Protein AF-0000000084528035 (afdb_homodimer)

Solvent-accessible surface area (backbone atoms only — not comparable to full-atom values): 9088 Å² total; per-residue (Å²): 105,32,54,31,38,33,39,30,43,95,76,20,50,36,26,51,50,44,52,47,54,38,48,74,70,70,48,72,65,49,74,42,47,36,78,84,37,56,82,50,42,62,57,47,20,61,68,49,75,66,46,81,68,68,22,38,34,28,50,65,85,39,70,64,37,38,40,69,44,51,50,49,30,50,74,70,62,49,39,65,63,58,44,61,70,106,32,54,31,38,33,38,30,44,97,76,20,52,36,27,51,51,43,52,47,52,39,48,75,71,70,47,72,65,49,74,43,47,36,78,84,38,54,82,49,42,64,55,47,22,60,67,50,76,66,45,82,67,68,22,38,33,27,50,64,86,38,71,64,37,37,42,70,43,52,50,48,30,50,74,70,63,47,38,64,64,58,45,60,72

Sequence (170 aa):
MAQVEIYSSPFCGFCHAAKRLLTQKGVDFAEVNVIEEPERRSEMVQRANGRTTVPQIFIAGEHVGGCDDLYALERDGRLDPLLAAMAQVEIYSSPFCGFCHAAKRLLTQKGVDFAEVNVIEEPERRSEMVQRANGRTTVPQIFIAGEHVGGCDDLYALERDGRLDPLLAA

Organism: NCBI:txid1123501

InterPro domains:
  IPR002109 Glutaredoxin [PF00462] (4-64)
  IPR011900 Glutaredoxin, GrxC [TIGR02181] (4-83)
  IPR011900 Glutaredoxin, GrxC [cd03418] (4-77)
  IPR014025 Glutaredoxin subgroup [PR00160] (4-22)
  IPR014025 Glutaredoxin subgroup [PR00160] (47-60)
  IPR014025 Glutaredoxin subgroup [PR00160] (61-74)
  IPR036249 Thioredoxin-like superfamily [SSF52833] (1-84)

pLDDT: mean 96.57, std 2.95, range [83.31, 98.81]

Nearest PDB structures (foldseek):
  3qmx-assembly1_A  TM=9.578E-01  e=1.919E-11  Synechocystis sp. PCC 6803
  4mjc-assembly1_A  TM=9.578E-01  e=2.361E-11  Synechocystis sp. PCC 6803 substr. Kazusa
  4mjb-assembly1_A  TM=9.589E-01  e=3.113E-11  Synechocystis sp. PCC 6803 substr. Kazusa
  4mje-assembly1_A  TM=9.574E-01  e=3.574E-11  Synechocystis sp. PCC 6803 substr. Kazusa
  4mja-assembly1_A  TM=9.572E-01  e=1.750E-10  Synechocystis sp. PCC 6803 substr. Kazusa

Structure (mmCIF, N/CA/C/O backbone):
data_AF-0000000084528035-model_v1
#
loop_
_entity.id
_entity.type
_entity.pdbx_description
1 polymer Glutaredoxin
#
loop_
_atom_site.group_PDB
_atom_site.id
_atom_site.type_symbol
_atom_site.label_atom_id
_atom_site.label_alt_id
_atom_site.label_comp_id
_atom_site.label_asym_id
_atom_site.label_entity_id
_atom_site.label_seq_id
_atom_site.pdbx_PDB_ins_code
_atom_site.Cartn_x
_atom_site.Cartn_y
_atom_site.Cartn_z
_atom_site.occupancy
_atom_site.B_iso_or_equiv
_atom_site.auth_seq_id
_atom_site.auth_comp_id
_atom_site.auth_asym_id
_atom_site.auth_atom_id
_atom_site.pdbx_PDB_model_num
ATOM 1 N N . MET A 1 1 ? -3.402 -27.078 -6.629 1 84.88 1 MET A N 1
ATOM 2 C CA . MET A 1 1 ? -3.4 -25.656 -6.312 1 84.88 1 MET A CA 1
ATOM 3 C C . MET A 1 1 ? -2.504 -24.891 -7.277 1 84.88 1 MET A C 1
ATOM 5 O O . MET A 1 1 ? -1.425 -25.359 -7.641 1 84.88 1 MET A O 1
ATOM 9 N N . ALA A 1 2 ? -3 -23.812 -7.715 1 93.31 2 ALA A N 1
ATOM 10 C CA . ALA A 1 2 ? -2.285 -23.031 -8.719 1 93.31 2 ALA A CA 1
ATOM 11 C C . ALA A 1 2 ? -1.02 -22.406 -8.133 1 93.31 2 ALA A C 1
ATOM 13 O O . ALA A 1 2 ? -0.995 -22.016 -6.965 1 93.31 2 ALA A O 1
ATOM 14 N N . GLN A 1 3 ? 0.001 -22.375 -8.906 1 97.12 3 GLN A N 1
ATOM 15 C CA . GLN A 1 3 ? 1.222 -21.688 -8.484 1 97.12 3 GLN A CA 1
ATOM 16 C C . GLN A 1 3 ? 1.021 -20.172 -8.438 1 97.12 3 GLN A C 1
ATOM 18 O O . GLN A 1 3 ? 0.45 -19.594 -9.352 1 97.12 3 GLN A O 1
ATOM 23 N N . VAL A 1 4 ? 1.446 -19.656 -7.406 1 98.56 4 VAL A N 1
ATOM 24 C CA . VAL A 1 4 ? 1.357 -18.203 -7.258 1 98.56 4 VAL A CA 1
ATOM 25 C C . VAL A 1 4 ? 2.76 -17.609 -7.176 1 98.56 4 VAL A C 1
ATOM 27 O O . VAL A 1 4 ? 3.631 -18.141 -6.484 1 98.56 4 VAL A O 1
ATOM 30 N N . GLU A 1 5 ? 3.025 -16.5 -7.895 1 98.75 5 GLU A N 1
ATOM 31 C CA . GLU A 1 5 ? 4.262 -15.734 -7.863 1 98.75 5 GLU A CA 1
ATOM 32 C C . GLU A 1 5 ? 3.984 -14.25 -7.621 1 98.75 5 GLU A C 1
ATOM 34 O O . GLU A 1 5 ? 3.027 -13.703 -8.164 1 98.75 5 GLU A O 1
ATOM 39 N N . ILE A 1 6 ? 4.816 -13.703 -6.855 1 98.75 6 ILE A N 1
ATOM 40 C CA . ILE A 1 6 ? 4.668 -12.281 -6.574 1 98.75 6 ILE A CA 1
ATOM 41 C C . ILE A 1 6 ? 6.016 -11.586 -6.715 1 98.75 6 ILE A C 1
ATOM 43 O O . ILE A 1 6 ? 7.016 -12.023 -6.145 1 98.75 6 ILE A O 1
ATOM 47 N N . TYR A 1 7 ? 6.09 -10.547 -7.57 1 98.62 7 TYR A N 1
ATOM 48 C CA . TYR A 1 7 ? 7.168 -9.57 -7.508 1 98.62 7 TYR A CA 1
ATOM 49 C C . TYR A 1 7 ? 6.863 -8.484 -6.48 1 98.62 7 TYR A C 1
ATOM 51 O O . TYR A 1 7 ? 5.785 -7.887 -6.504 1 98.62 7 TYR A O 1
ATOM 59 N N . SER A 1 8 ? 7.816 -8.297 -5.586 1 97.69 8 SER A N 1
ATOM 60 C CA . SER A 1 8 ? 7.52 -7.414 -4.465 1 97.69 8 SER A CA 1
ATOM 61 C C . SER A 1 8 ? 8.742 -6.594 -4.066 1 97.69 8 SER A C 1
ATOM 63 O O . SER A 1 8 ? 9.797 -6.707 -4.684 1 97.69 8 SER A O 1
ATOM 65 N N . SER A 1 9 ? 8.508 -5.688 -3.104 1 94.12 9 SER A N 1
ATOM 66 C CA . SER A 1 9 ? 9.539 -4.941 -2.391 1 94.12 9 SER A CA 1
ATOM 67 C C . SER A 1 9 ? 9.227 -4.848 -0.901 1 94.12 9 SER A C 1
ATOM 69 O O . SER A 1 9 ? 8.062 -4.773 -0.51 1 94.12 9 SER A O 1
ATOM 71 N N . PRO A 1 10 ? 10.32 -4.844 -0.096 1 89.69 10 PRO A N 1
ATOM 72 C CA . PRO A 1 10 ? 10.078 -4.844 1.35 1 89.69 10 PRO A CA 1
ATOM 73 C C . PRO A 1 10 ? 9.523 -3.512 1.852 1 89.69 10 PRO A C 1
ATOM 75 O O . PRO A 1 10 ? 9.031 -3.432 2.98 1 89.69 10 PRO A O 1
ATOM 78 N N . PHE A 1 11 ? 9.57 -2.463 1.1 1 83.31 11 PHE A N 1
ATOM 79 C CA . PHE A 1 11 ? 9.156 -1.146 1.564 1 83.31 11 PHE A CA 1
ATOM 80 C C . PHE A 1 11 ? 7.812 -0.755 0.952 1 83.31 11 PHE A C 1
ATOM 82 O O . PHE A 1 11 ? 7.465 0.427 0.909 1 83.31 11 PHE A O 1
ATOM 89 N N . CYS A 1 12 ? 7.172 -1.722 0.561 1 93.31 12 CYS A N 1
ATOM 90 C CA . CYS A 1 12 ? 5.93 -1.46 -0.154 1 93.31 12 CYS A CA 1
ATOM 91 C C . CYS A 1 12 ? 4.73 -2.008 0.615 1 93.31 12 CYS A C 1
ATOM 93 O O . CYS A 1 12 ? 4.582 -3.223 0.755 1 93.31 12 CYS A O 1
ATOM 95 N N . GLY A 1 13 ? 3.814 -1.165 1.091 1 94.5 13 GLY A N 1
ATOM 96 C CA . GLY A 1 13 ? 2.646 -1.555 1.866 1 94.5 13 GLY A CA 1
ATOM 97 C C . GLY A 1 13 ? 1.67 -2.412 1.084 1 94.5 13 GLY A C 1
ATOM 98 O O . GLY A 1 13 ? 1.062 -3.332 1.636 1 94.5 13 GLY A O 1
ATOM 99 N N . PHE A 1 14 ? 1.556 -2.1 -0.21 1 96.81 14 PHE A N 1
ATOM 100 C CA . PHE A 1 14 ? 0.666 -2.898 -1.045 1 96.81 14 PHE A CA 1
ATOM 101 C C . PHE A 1 14 ? 1.204 -4.312 -1.212 1 96.81 14 PHE A C 1
ATOM 103 O O . PHE A 1 14 ? 0.432 -5.273 -1.293 1 96.81 14 PHE A O 1
ATOM 110 N N . CYS A 1 15 ? 2.502 -4.457 -1.369 1 97.81 15 CYS A N 1
ATOM 111 C CA . CYS A 1 15 ? 3.121 -5.777 -1.384 1 97.81 15 CYS A CA 1
ATOM 112 C C . CYS A 1 15 ? 2.768 -6.559 -0.124 1 97.81 15 CYS A C 1
ATOM 114 O O . CYS A 1 15 ? 2.389 -7.73 -0.201 1 97.81 15 CYS A O 1
ATOM 116 N N . HIS A 1 16 ? 2.865 -5.926 1.025 1 96 16 HIS A N 1
ATOM 117 C CA . HIS A 1 16 ? 2.521 -6.582 2.281 1 96 16 HIS A CA 1
ATOM 118 C C . HIS A 1 16 ? 1.055 -6.996 2.305 1 96 16 HIS A C 1
ATOM 120 O O . HIS A 1 16 ? 0.725 -8.102 2.738 1 96 16 HIS A O 1
ATOM 126 N N . ALA A 1 17 ? 0.262 -6.102 1.864 1 96.56 17 ALA A N 1
ATOM 127 C CA . ALA A 1 17 ? -1.167 -6.406 1.851 1 96.56 17 ALA A CA 1
ATOM 128 C C . ALA A 1 17 ? -1.465 -7.605 0.959 1 96.56 17 ALA A C 1
ATOM 130 O O . ALA A 1 17 ? -2.227 -8.5 1.344 1 96.56 17 ALA A O 1
ATOM 131 N N . ALA A 1 18 ? -0.933 -7.625 -0.218 1 98.19 18 ALA A N 1
ATOM 132 C CA . ALA A 1 18 ? -1.135 -8.742 -1.136 1 98.19 18 ALA A CA 1
ATOM 133 C C . ALA A 1 18 ? -0.667 -10.055 -0.513 1 98.19 18 ALA A C 1
ATOM 135 O O . ALA A 1 18 ? -1.395 -11.055 -0.529 1 98.19 18 ALA A O 1
ATOM 136 N N . LYS A 1 19 ? 0.534 -10.023 0.026 1 98.25 19 LYS A N 1
ATOM 137 C CA . LYS A 1 19 ? 1.077 -11.227 0.651 1 98.25 19 LYS A CA 1
ATOM 138 C C . LYS A 1 19 ? 0.218 -11.672 1.834 1 98.25 19 LYS A C 1
ATOM 140 O O . LYS A 1 19 ? -0.008 -12.867 2.033 1 98.25 19 LYS A O 1
ATOM 145 N N . ARG A 1 20 ? -0.231 -10.766 2.588 1 97.81 20 ARG A N 1
ATOM 146 C CA . ARG A 1 20 ? -1.079 -11.078 3.734 1 97.81 20 ARG A CA 1
ATOM 147 C C . ARG A 1 20 ? -2.346 -11.805 3.295 1 97.81 20 ARG A C 1
ATOM 149 O O . ARG A 1 20 ? -2.74 -12.797 3.904 1 97.81 20 ARG A O 1
ATOM 156 N N . LEU A 1 21 ? -2.967 -11.289 2.287 1 98.12 21 LEU A N 1
ATOM 157 C CA . LEU A 1 21 ? -4.184 -11.922 1.79 1 98.12 21 LEU A CA 1
ATOM 158 C C . LEU A 1 21 ? -3.91 -13.359 1.363 1 98.12 21 LEU A C 1
ATOM 160 O O . LEU A 1 21 ? -4.66 -14.266 1.723 1 98.12 21 LEU A O 1
ATOM 164 N N . LEU A 1 22 ? -2.865 -13.594 0.552 1 98.25 22 LEU A N 1
ATOM 165 C CA . LEU A 1 22 ? -2.516 -14.93 0.094 1 98.25 22 LEU A CA 1
ATOM 166 C C . LEU A 1 22 ? -2.209 -15.844 1.275 1 98.25 22 LEU A C 1
ATOM 168 O O . LEU A 1 22 ? -2.627 -17 1.293 1 98.25 22 LEU A O 1
ATOM 172 N N . THR A 1 23 ? -1.547 -15.328 2.297 1 98.19 23 THR A N 1
ATOM 173 C CA . THR A 1 23 ? -1.225 -16.094 3.5 1 98.19 23 THR A CA 1
ATOM 174 C C . THR A 1 23 ? -2.492 -16.438 4.273 1 98.19 23 THR A C 1
ATOM 176 O O . THR A 1 23 ? -2.648 -17.562 4.746 1 98.19 23 THR A O 1
ATOM 179 N N . GLN A 1 24 ? -3.336 -15.508 4.434 1 97.5 24 GLN A N 1
ATOM 180 C CA . GLN A 1 24 ? -4.602 -15.734 5.121 1 97.5 24 GLN A CA 1
ATOM 181 C C . GLN A 1 24 ? -5.406 -16.844 4.441 1 97.5 24 GLN A C 1
ATOM 183 O O . GLN A 1 24 ? -6.117 -17.594 5.109 1 97.5 24 GLN A O 1
ATOM 188 N N . LYS A 1 25 ? -5.25 -16.938 3.145 1 96.75 25 LYS A N 1
ATOM 189 C CA . LYS A 1 25 ? -5.973 -17.938 2.363 1 96.75 25 LYS A CA 1
ATOM 190 C C . LYS A 1 25 ? -5.258 -19.281 2.396 1 96.75 25 LYS A C 1
ATOM 192 O O . LYS A 1 25 ? -5.746 -20.266 1.833 1 96.75 25 LYS A O 1
ATOM 197 N N . GLY A 1 26 ? -4.09 -19.281 2.977 1 96.75 26 GLY A N 1
ATOM 198 C CA . GLY A 1 26 ? -3.328 -20.516 3.088 1 96.75 26 GLY A CA 1
ATOM 199 C C . GLY A 1 26 ? -2.6 -20.891 1.809 1 96.75 26 GLY A C 1
ATOM 200 O O . GLY A 1 26 ? -2.34 -22.062 1.554 1 96.75 26 GLY A O 1
ATOM 201 N N . VAL A 1 27 ? -2.357 -19.938 1.049 1 96.75 27 VAL A N 1
ATOM 202 C CA . VAL A 1 27 ? -1.744 -20.172 -0.255 1 96.75 27 VAL A CA 1
ATOM 203 C C . VAL A 1 27 ? -0.251 -19.859 -0.188 1 96.75 27 VAL A C 1
ATOM 205 O O . VAL A 1 27 ? 0.143 -18.766 0.252 1 96.75 27 VAL A O 1
ATOM 208 N N . ASP A 1 28 ? 0.537 -20.797 -0.572 1 96.88 28 ASP A N 1
ATOM 209 C CA . ASP A 1 28 ? 1.964 -20.531 -0.737 1 96.88 28 ASP A CA 1
ATOM 210 C C . ASP A 1 28 ? 2.232 -19.734 -2.014 1 96.88 28 ASP A C 1
ATOM 212 O O . ASP A 1 28 ? 1.517 -19.891 -3.006 1 96.88 28 ASP A O 1
ATOM 216 N N . PHE A 1 29 ? 3.281 -18.984 -1.988 1 98.44 29 PHE A N 1
ATOM 217 C CA . PHE A 1 29 ? 3.67 -18.234 -3.188 1 98.44 29 PHE A CA 1
ATOM 218 C C . PHE A 1 29 ? 5.184 -18.062 -3.25 1 98.44 29 PHE A C 1
ATOM 220 O O . PHE A 1 29 ? 5.852 -18.016 -2.217 1 98.44 29 PHE A O 1
ATOM 227 N N . ALA A 1 30 ? 5.668 -18.047 -4.441 1 98.38 30 ALA A N 1
ATOM 228 C CA . ALA A 1 30 ? 7.051 -17.656 -4.688 1 98.38 30 ALA A CA 1
ATOM 229 C C . ALA A 1 30 ? 7.191 -16.141 -4.758 1 98.38 30 ALA A C 1
ATOM 231 O O . ALA A 1 30 ? 6.406 -15.461 -5.434 1 98.38 30 ALA A O 1
ATOM 232 N N . GLU A 1 31 ? 8.148 -15.617 -4.078 1 98.12 31 GLU A N 1
ATOM 233 C CA . GLU A 1 31 ? 8.344 -14.172 -4.043 1 98.12 31 GLU A CA 1
ATOM 234 C C . GLU A 1 31 ? 9.672 -13.781 -4.691 1 98.12 31 GLU A C 1
ATOM 236 O O . GLU A 1 31 ? 10.695 -14.422 -4.457 1 98.12 31 GLU A O 1
ATOM 241 N N . VAL A 1 32 ? 9.641 -12.836 -5.512 1 98.31 32 VAL A N 1
ATOM 242 C CA . VAL A 1 32 ? 10.828 -12.172 -6.039 1 98.31 32 VAL A CA 1
ATOM 243 C C . VAL A 1 32 ? 10.93 -10.758 -5.48 1 98.31 32 VAL A C 1
ATOM 245 O O . VAL A 1 32 ? 10.117 -9.891 -5.816 1 98.31 32 VAL A O 1
ATOM 248 N N . ASN A 1 33 ? 11.883 -10.57 -4.668 1 97.31 33 ASN A N 1
ATOM 249 C CA . ASN A 1 33 ? 12.188 -9.234 -4.172 1 97.31 33 ASN A CA 1
ATOM 250 C C . ASN A 1 33 ? 13.008 -8.438 -5.18 1 97.31 33 ASN A C 1
ATOM 252 O O . ASN A 1 33 ? 14.211 -8.664 -5.328 1 97.31 33 ASN A O 1
ATOM 256 N N . VAL A 1 34 ? 12.406 -7.41 -5.746 1 96 34 VAL A N 1
ATOM 257 C CA . VAL A 1 34 ? 13.047 -6.738 -6.875 1 96 34 VAL A CA 1
ATOM 258 C C . VAL A 1 34 ? 14.086 -5.746 -6.363 1 96 34 VAL A C 1
ATOM 260 O O . VAL A 1 34 ? 14.906 -5.242 -7.137 1 96 34 VAL A O 1
ATOM 263 N N . ILE A 1 35 ? 14.086 -5.379 -5.121 1 91.88 35 ILE A N 1
ATOM 264 C CA . ILE A 1 35 ? 15.141 -4.555 -4.535 1 91.88 35 ILE A CA 1
ATOM 265 C C . ILE A 1 35 ? 16.406 -5.387 -4.359 1 91.88 35 ILE A C 1
ATOM 267 O O . ILE A 1 35 ? 17.516 -4.914 -4.652 1 91.88 35 ILE A O 1
ATOM 271 N N . GLU A 1 36 ? 16.281 -6.594 -3.957 1 94.31 36 GLU A N 1
ATOM 272 C CA . GLU A 1 36 ? 17.391 -7.512 -3.744 1 94.31 36 GLU A CA 1
ATOM 273 C C . GLU A 1 36 ? 17.859 -8.125 -5.059 1 94.31 36 GLU A C 1
ATOM 275 O O . GLU A 1 36 ? 19.031 -8.477 -5.207 1 94.31 36 GLU A O 1
ATOM 280 N N . GLU A 1 37 ? 16.922 -8.336 -5.902 1 96.88 37 GLU A N 1
ATOM 281 C CA . GLU A 1 37 ? 17.188 -8.891 -7.223 1 96.88 37 GLU A CA 1
ATOM 282 C C . GLU A 1 37 ? 16.797 -7.914 -8.328 1 96.88 37 GLU A C 1
ATOM 284 O O . GLU A 1 37 ? 15.922 -8.211 -9.141 1 96.88 37 GLU A O 1
ATOM 289 N N . PRO A 1 38 ? 17.562 -6.828 -8.43 1 94.88 38 PRO A N 1
ATOM 290 C CA . PRO A 1 38 ? 17.188 -5.785 -9.383 1 94.88 38 PRO A CA 1
ATOM 291 C C . PRO A 1 38 ? 17.188 -6.277 -10.828 1 94.88 38 PRO A C 1
ATOM 293 O O . PRO A 1 38 ? 16.453 -5.742 -11.672 1 94.88 38 PRO A O 1
ATOM 296 N N . GLU A 1 39 ? 17.953 -7.332 -11.094 1 96.38 39 GLU A N 1
ATOM 297 C CA . GLU A 1 39 ? 18.031 -7.887 -12.438 1 96.38 39 GLU A CA 1
ATOM 298 C C . GLU A 1 39 ? 16.719 -8.555 -12.844 1 96.38 39 GLU A C 1
ATOM 300 O O . GLU A 1 39 ? 16.484 -8.781 -14.031 1 96.38 39 GLU A O 1
ATOM 305 N N . ARG A 1 40 ? 15.82 -8.797 -11.852 1 97.44 40 ARG A N 1
ATOM 306 C CA . ARG A 1 40 ? 14.547 -9.461 -12.133 1 97.44 40 ARG A CA 1
ATOM 307 C C . ARG A 1 40 ? 13.461 -8.438 -12.445 1 97.44 40 ARG A C 1
ATOM 309 O O . ARG A 1 40 ? 12.359 -8.805 -12.867 1 97.44 40 ARG A O 1
ATOM 316 N N . ARG A 1 41 ? 13.766 -7.184 -12.352 1 96.38 41 ARG A N 1
ATOM 317 C CA . ARG A 1 41 ? 12.781 -6.133 -12.617 1 96.38 41 ARG A CA 1
ATOM 318 C C . ARG A 1 41 ? 12.359 -6.137 -14.078 1 96.38 41 ARG A C 1
ATOM 320 O O . ARG A 1 41 ? 11.172 -5.98 -14.391 1 96.38 41 ARG A O 1
ATOM 327 N N . SER A 1 42 ? 13.383 -6.301 -14.977 1 97.5 42 SER A N 1
ATOM 328 C CA . SER A 1 42 ? 13.07 -6.324 -16.406 1 97.5 42 SER A CA 1
ATOM 329 C C . SER A 1 42 ? 12.133 -7.477 -16.75 1 97.5 42 SER A C 1
ATOM 331 O O . SER A 1 42 ? 11.203 -7.312 -17.531 1 97.5 42 SER A O 1
ATOM 333 N N . GLU A 1 43 ? 12.414 -8.602 -16.219 1 98 43 GLU A N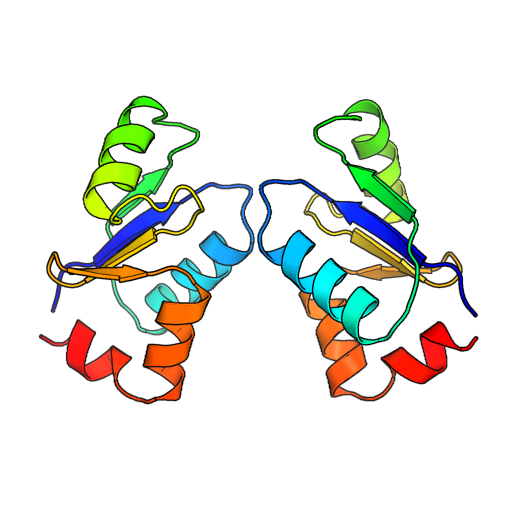 1
ATOM 334 C CA . GLU A 1 43 ? 11.539 -9.758 -16.375 1 98 43 GLU A CA 1
ATOM 335 C C . GLU A 1 43 ? 10.133 -9.461 -15.883 1 98 43 GLU A C 1
ATOM 337 O O . GLU A 1 43 ? 9.148 -9.789 -16.547 1 98 43 GLU A O 1
ATOM 342 N N . MET A 1 44 ? 10 -8.859 -14.711 1 98 44 MET A N 1
ATOM 343 C CA . MET A 1 44 ? 8.703 -8.484 -14.148 1 98 44 MET A CA 1
ATOM 344 C C . MET A 1 44 ? 7.922 -7.605 -15.117 1 98 44 MET A C 1
ATOM 346 O O . MET A 1 44 ? 6.762 -7.891 -15.422 1 98 44 MET A O 1
ATOM 350 N N . VAL A 1 45 ? 8.602 -6.547 -15.578 1 98 45 VAL A N 1
ATOM 351 C CA . VAL A 1 45 ? 7.969 -5.562 -16.438 1 98 45 VAL A CA 1
ATOM 352 C C . VAL A 1 45 ? 7.473 -6.242 -17.719 1 98 45 VAL A C 1
ATOM 354 O O . VAL A 1 45 ? 6.348 -5.992 -18.172 1 98 45 VAL A O 1
ATOM 357 N N . GLN A 1 46 ? 8.305 -7.156 -18.266 1 98.25 46 GLN A N 1
ATOM 358 C CA . GLN A 1 46 ? 7.918 -7.887 -19.469 1 98.25 46 GLN A CA 1
ATOM 359 C C . GLN A 1 46 ? 6.719 -8.789 -19.203 1 98.25 46 GLN A C 1
ATOM 361 O O . GLN A 1 46 ? 5.734 -8.758 -19.938 1 98.25 46 GLN A O 1
ATOM 366 N N . ARG A 1 47 ? 6.719 -9.5 -18.156 1 98.25 47 ARG A N 1
ATOM 367 C CA . ARG A 1 47 ? 5.66 -10.453 -17.828 1 98.25 47 ARG A CA 1
ATOM 368 C C . ARG A 1 47 ? 4.379 -9.734 -17.438 1 98.25 47 ARG A C 1
ATOM 370 O O . ARG A 1 47 ? 3.279 -10.258 -17.641 1 98.25 47 ARG A O 1
ATOM 377 N N . ALA A 1 48 ? 4.527 -8.562 -16.922 1 98.25 48 ALA A N 1
ATOM 378 C CA . ALA A 1 48 ? 3.387 -7.797 -16.422 1 98.25 48 ALA A CA 1
ATOM 379 C C . ALA A 1 48 ? 2.852 -6.852 -17.484 1 98.25 48 ALA A C 1
ATOM 381 O O . ALA A 1 48 ? 2.148 -5.887 -17.188 1 98.25 48 ALA A O 1
ATOM 382 N N . ASN A 1 49 ? 3.244 -7.047 -18.719 1 97.81 49 ASN A N 1
ATOM 383 C CA . ASN A 1 49 ? 2.76 -6.281 -19.859 1 97.81 49 ASN A CA 1
ATOM 384 C C . ASN A 1 49 ? 3.088 -4.801 -19.719 1 97.81 49 ASN A C 1
ATOM 386 O O . ASN A 1 49 ? 2.234 -3.945 -19.969 1 97.81 49 ASN A O 1
ATOM 390 N N . GLY A 1 50 ? 4.258 -4.492 -19.203 1 97.56 50 GLY A N 1
ATOM 391 C CA . GLY A 1 50 ? 4.758 -3.127 -19.188 1 97.56 50 GLY A CA 1
ATOM 392 C C . GLY A 1 50 ? 4.574 -2.436 -17.859 1 97.56 50 GLY A C 1
ATOM 393 O O . GLY A 1 50 ? 5.082 -1.331 -17.641 1 97.56 50 GLY A O 1
ATOM 394 N N . ARG A 1 51 ? 3.865 -3.035 -16.953 1 96.5 51 ARG A N 1
ATOM 395 C CA . ARG A 1 51 ? 3.695 -2.424 -15.633 1 96.5 51 ARG A CA 1
ATOM 396 C C . ARG A 1 51 ? 5.004 -2.443 -14.844 1 96.5 51 ARG A C 1
ATOM 398 O O . ARG A 1 51 ? 5.707 -3.455 -14.828 1 96.5 51 ARG A O 1
ATOM 405 N N . THR A 1 52 ? 5.242 -1.324 -14.203 1 94.31 52 THR A N 1
ATOM 406 C CA . THR A 1 52 ? 6.543 -1.181 -13.555 1 94.31 52 THR A CA 1
ATOM 407 C C . THR A 1 52 ? 6.391 -1.119 -12.039 1 94.31 52 THR A C 1
ATOM 409 O O . THR A 1 52 ? 7.383 -1.163 -11.312 1 94.31 52 THR A O 1
ATOM 412 N N . THR A 1 53 ? 5.098 -1.085 -11.508 1 94.56 53 THR A N 1
ATOM 413 C CA . THR A 1 53 ? 4.852 -0.953 -10.078 1 94.56 53 THR A CA 1
ATOM 414 C C . THR A 1 53 ? 4.754 -2.324 -9.414 1 94.56 53 THR A C 1
ATOM 416 O O . THR A 1 53 ? 4.578 -3.338 -10.094 1 94.56 53 THR A O 1
ATOM 419 N N . VAL A 1 54 ? 5.066 -2.309 -8.102 1 96.31 54 VAL A N 1
ATOM 420 C CA . VAL A 1 54 ? 4.891 -3.523 -7.312 1 96.31 54 VAL A CA 1
ATOM 421 C C . VAL A 1 54 ? 3.705 -3.357 -6.363 1 96.31 54 VAL A C 1
ATOM 423 O O . VAL A 1 54 ? 3.316 -2.232 -6.035 1 96.31 54 VAL A O 1
ATOM 426 N N . PRO A 1 55 ? 3.152 -4.461 -6.062 1 98.06 55 PRO A N 1
ATOM 427 C CA . PRO A 1 55 ? 3.438 -5.84 -6.465 1 98.06 55 PRO A CA 1
ATOM 428 C C . PRO A 1 55 ? 2.873 -6.18 -7.84 1 98.06 55 PRO A C 1
ATOM 430 O O . PRO A 1 55 ? 1.943 -5.52 -8.312 1 98.06 55 PRO A O 1
ATOM 433 N N . GLN A 1 56 ? 3.461 -7.066 -8.523 1 98.69 56 GLN A N 1
ATOM 434 C CA . GLN A 1 56 ? 2.867 -7.77 -9.656 1 98.69 56 GLN A CA 1
ATOM 435 C C . GLN A 1 56 ? 2.66 -9.25 -9.336 1 98.69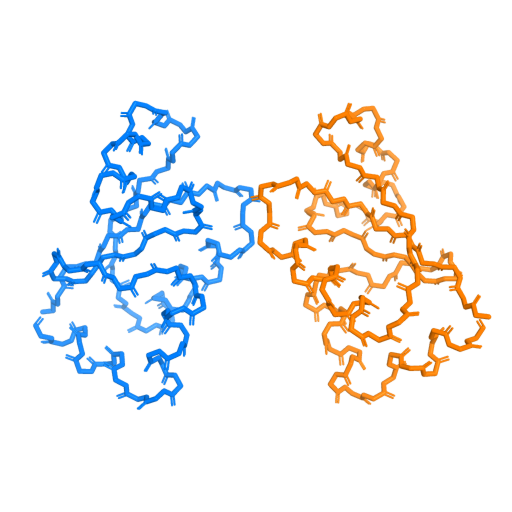 56 GLN A C 1
ATOM 437 O O . GLN A 1 56 ? 3.588 -9.93 -8.898 1 98.69 56 GLN A O 1
ATOM 442 N N . ILE A 1 57 ? 1.453 -9.75 -9.586 1 98.81 57 ILE A N 1
ATOM 443 C CA . ILE A 1 57 ? 1.056 -11.062 -9.102 1 98.81 57 ILE A CA 1
ATOM 444 C C . ILE A 1 57 ? 0.68 -11.961 -10.281 1 98.81 57 ILE A C 1
ATOM 446 O O . ILE A 1 57 ? 0.004 -11.516 -11.211 1 98.81 57 ILE A O 1
ATOM 450 N N . PHE A 1 58 ? 1.118 -13.141 -10.219 1 98.75 58 PHE A N 1
ATOM 451 C CA . PHE A 1 58 ? 0.833 -14.164 -11.211 1 98.75 58 PHE A CA 1
ATOM 452 C C . PHE A 1 58 ? 0.22 -15.398 -10.555 1 98.75 58 PHE A C 1
ATOM 454 O O . PHE A 1 58 ? 0.703 -15.859 -9.516 1 98.75 58 PHE A O 1
ATOM 461 N N . ILE A 1 59 ? -0.836 -15.945 -11.133 1 98.19 59 ILE A N 1
ATOM 462 C CA . ILE A 1 59 ? -1.48 -17.172 -10.695 1 98.19 59 ILE A CA 1
ATOM 463 C C . ILE A 1 59 ? -1.596 -18.141 -11.867 1 98.19 59 ILE A C 1
ATOM 465 O O . ILE A 1 59 ? -2.133 -17.797 -12.922 1 98.19 59 ILE A O 1
ATOM 469 N N . ALA A 1 60 ? -1.054 -19.281 -11.664 1 96.75 60 ALA A N 1
ATOM 470 C CA . ALA A 1 60 ? -1.045 -20.297 -12.719 1 96.75 60 ALA A CA 1
ATOM 471 C C . ALA A 1 60 ? -0.422 -19.766 -14 1 96.75 60 ALA A C 1
ATOM 473 O O . ALA A 1 60 ? -0.946 -19.984 -15.094 1 96.75 60 ALA A O 1
ATOM 474 N N . GLY A 1 61 ? 0.581 -18.938 -13.781 1 96.12 61 GLY A N 1
ATOM 475 C CA . GLY A 1 61 ? 1.335 -18.422 -14.906 1 96.12 61 GLY A CA 1
ATOM 476 C C . GLY A 1 61 ? 0.683 -17.203 -15.562 1 96.12 61 GLY A C 1
ATOM 477 O O . GLY A 1 61 ? 1.276 -16.578 -16.438 1 96.12 61 GLY A O 1
ATOM 478 N N . GLU A 1 62 ? -0.474 -16.812 -15.102 1 96.75 62 GLU A N 1
ATOM 479 C CA . GLU A 1 62 ? -1.2 -15.688 -15.68 1 96.75 62 GLU A CA 1
ATOM 480 C C . GLU A 1 62 ? -1.046 -14.438 -14.82 1 96.75 62 GLU A C 1
ATOM 482 O O . GLU A 1 62 ? -1.153 -14.508 -13.594 1 96.75 62 GLU A O 1
ATOM 487 N N . HIS A 1 63 ? -0.819 -13.336 -15.5 1 98.56 63 HIS A N 1
ATOM 488 C CA . HIS A 1 63 ? -0.728 -12.055 -14.805 1 98.56 63 HIS A CA 1
ATOM 489 C C . HIS A 1 63 ? -2.094 -11.609 -14.297 1 98.56 63 HIS A C 1
ATOM 491 O O . HIS A 1 63 ? -3.004 -11.359 -15.086 1 98.56 63 HIS A O 1
ATOM 497 N N . VAL A 1 64 ? -2.24 -11.477 -12.953 1 98.06 64 VAL A N 1
ATOM 498 C CA . VAL A 1 64 ? -3.508 -11.062 -12.359 1 98.06 64 VAL A CA 1
ATOM 499 C C . VAL A 1 64 ? -3.504 -9.555 -12.148 1 98.06 64 VAL A C 1
ATOM 501 O O . VAL A 1 64 ? -4.562 -8.914 -12.133 1 98.06 64 VAL A O 1
ATOM 504 N N . GLY A 1 65 ? -2.33 -9.023 -11.977 1 98.31 65 GLY A N 1
ATOM 505 C CA . GLY A 1 65 ? -2.209 -7.598 -11.711 1 98.31 65 GLY A CA 1
ATOM 506 C C . GLY A 1 65 ? -1.565 -7.293 -10.367 1 98.31 65 GLY A C 1
ATOM 507 O O . GLY A 1 65 ? -0.709 -8.047 -9.898 1 98.31 65 GLY A O 1
ATOM 508 N N . GLY A 1 66 ? -1.873 -6.098 -9.867 1 97.88 66 GLY A N 1
ATOM 509 C CA . GLY A 1 66 ? -1.336 -5.68 -8.586 1 97.88 66 GLY A CA 1
ATOM 510 C C . GLY A 1 66 ? -2.225 -6.059 -7.414 1 97.88 66 GLY A C 1
ATOM 511 O O . GLY A 1 66 ? -2.992 -7.02 -7.496 1 97.88 66 GLY A O 1
ATOM 512 N N . CYS A 1 67 ? -1.991 -5.273 -6.348 1 97.88 67 CYS A N 1
ATOM 513 C CA . CYS A 1 67 ? -2.717 -5.535 -5.109 1 97.88 67 CYS A CA 1
ATOM 514 C C . CYS A 1 67 ? -4.203 -5.246 -5.277 1 97.88 67 CYS A C 1
ATOM 516 O O . CYS A 1 67 ? -5.047 -6.047 -4.871 1 97.88 67 CYS A O 1
ATOM 518 N N . ASP A 1 68 ? -4.52 -4.086 -5.906 1 96.38 68 ASP A N 1
ATOM 519 C CA . ASP A 1 68 ? -5.918 -3.74 -6.137 1 96.38 68 ASP A CA 1
ATOM 520 C C . ASP A 1 68 ? -6.621 -4.824 -6.949 1 96.38 68 ASP A C 1
ATOM 522 O O . ASP A 1 68 ? -7.773 -5.168 -6.668 1 96.38 68 ASP A O 1
ATOM 526 N N . ASP A 1 69 ? -5.988 -5.34 -7.957 1 98.06 69 ASP A N 1
ATOM 527 C CA . ASP A 1 69 ? -6.543 -6.395 -8.797 1 98.06 69 ASP A CA 1
ATOM 528 C C . ASP A 1 69 ? -6.789 -7.668 -7.988 1 98.06 69 ASP A C 1
ATOM 530 O O . ASP A 1 69 ? -7.836 -8.305 -8.125 1 98.06 69 ASP A O 1
ATOM 534 N N . LEU A 1 70 ? -5.832 -8.062 -7.16 1 98.5 70 LEU A N 1
ATOM 535 C CA . LEU A 1 70 ? -5.957 -9.25 -6.32 1 98.5 70 LEU A CA 1
ATOM 536 C C . LEU A 1 70 ? -7.152 -9.125 -5.383 1 98.5 70 LEU A C 1
ATOM 538 O O . LEU A 1 70 ? -7.957 -10.055 -5.27 1 98.5 70 LEU A O 1
ATOM 542 N N . TYR A 1 71 ? -7.285 -7.961 -4.754 1 97.81 71 TYR A N 1
ATOM 543 C CA . TYR A 1 71 ? -8.383 -7.754 -3.816 1 97.81 71 TYR A CA 1
ATOM 544 C C . TYR A 1 71 ? -9.719 -7.691 -4.547 1 97.81 71 TYR A C 1
ATOM 546 O O . TYR A 1 71 ? -10.742 -8.117 -4.012 1 97.81 71 TYR A O 1
ATOM 554 N N . ALA A 1 72 ? -9.68 -7.152 -5.773 1 98.19 72 ALA A N 1
ATOM 555 C CA . ALA A 1 72 ? -10.906 -7.164 -6.57 1 98.19 72 ALA A CA 1
ATOM 556 C C . ALA A 1 72 ? -11.367 -8.594 -6.84 1 98.19 72 ALA A C 1
ATOM 558 O O . ALA A 1 72 ? -12.555 -8.898 -6.738 1 98.19 72 ALA A O 1
ATOM 559 N N . LEU A 1 73 ? -10.438 -9.461 -7.176 1 98.25 73 LEU A N 1
ATOM 560 C CA . LEU A 1 73 ? -10.758 -10.867 -7.371 1 98.25 73 LEU A CA 1
ATOM 561 C C . LEU A 1 73 ? -11.352 -11.469 -6.105 1 98.25 73 LEU A C 1
ATOM 563 O O . LEU A 1 73 ? -12.32 -12.234 -6.172 1 98.25 73 LEU A O 1
ATOM 567 N N . GLU A 1 74 ? -10.789 -11.133 -4.938 1 98.12 74 GLU A N 1
ATOM 568 C CA . GLU A 1 74 ? -11.281 -11.625 -3.654 1 98.12 74 GLU A CA 1
ATOM 569 C C . GLU A 1 74 ? -12.703 -11.141 -3.389 1 98.12 74 GLU A C 1
ATOM 571 O O . GLU A 1 74 ? -13.578 -11.93 -3.031 1 98.12 74 GLU A O 1
ATOM 576 N N . ARG A 1 75 ? -12.891 -9.852 -3.602 1 97.31 75 ARG A N 1
ATOM 577 C CA . ARG A 1 75 ? -14.203 -9.25 -3.367 1 97.31 75 ARG A CA 1
ATOM 578 C C . ARG A 1 75 ? -15.258 -9.875 -4.273 1 97.31 75 ARG A C 1
ATOM 580 O O . ARG A 1 75 ? -16.406 -10.07 -3.854 1 97.31 75 ARG A O 1
ATOM 587 N N . ASP A 1 76 ? -14.859 -10.18 -5.465 1 97.88 76 ASP A N 1
ATOM 588 C CA . ASP A 1 76 ? -15.781 -10.703 -6.469 1 97.88 76 ASP A CA 1
ATOM 589 C C . ASP A 1 76 ? -15.984 -12.211 -6.289 1 97.88 76 ASP A C 1
ATOM 591 O O . ASP A 1 76 ? -16.766 -12.828 -7.02 1 97.88 76 ASP A O 1
ATOM 595 N N . GLY A 1 77 ? -15.312 -12.773 -5.375 1 97.56 77 GLY A N 1
ATOM 596 C CA . GLY A 1 77 ? -15.422 -14.195 -5.129 1 97.56 77 GLY A CA 1
ATOM 597 C C . GLY A 1 77 ? -14.734 -15.039 -6.184 1 97.56 77 GLY A C 1
ATOM 598 O O . GLY A 1 77 ? -15.008 -16.234 -6.301 1 97.56 77 GLY A O 1
ATOM 599 N N . ARG A 1 78 ? -13.867 -14.562 -6.902 1 97.62 78 ARG A N 1
ATOM 600 C CA . ARG A 1 78 ? -13.234 -15.242 -8.031 1 97.62 78 ARG A CA 1
ATOM 601 C C . ARG A 1 78 ? -11.828 -15.703 -7.676 1 97.62 78 ARG A C 1
ATOM 603 O O . ARG A 1 78 ? -11.227 -16.5 -8.406 1 97.62 78 ARG A O 1
ATOM 610 N N . LEU A 1 79 ? -11.297 -15.219 -6.613 1 97.88 79 LEU A N 1
ATOM 611 C CA . LEU A 1 79 ? -9.93 -15.547 -6.246 1 97.88 79 LEU A CA 1
ATOM 612 C C . LEU A 1 79 ? -9.797 -17.016 -5.871 1 97.88 79 LEU A C 1
ATOM 614 O O . LEU A 1 79 ? -8.906 -17.719 -6.363 1 97.88 79 LEU A O 1
ATOM 618 N N . ASP A 1 80 ? -10.711 -17.547 -5.062 1 96.94 80 ASP A N 1
ATOM 619 C CA . ASP A 1 80 ? -10.617 -18.922 -4.578 1 96.94 80 ASP A CA 1
ATOM 620 C C . ASP A 1 80 ? -10.641 -19.906 -5.738 1 96.94 80 ASP A C 1
ATOM 622 O O . ASP A 1 80 ? -9.789 -20.797 -5.824 1 96.94 80 ASP A O 1
ATOM 626 N N . PRO A 1 81 ? -11.617 -19.75 -6.664 1 96.5 81 PRO A N 1
ATOM 627 C CA . PRO A 1 81 ? -11.594 -20.656 -7.812 1 96.5 81 PRO A CA 1
ATOM 628 C C . PRO A 1 81 ? -10.289 -20.594 -8.602 1 96.5 81 PRO A C 1
ATOM 630 O O . PRO A 1 81 ? -9.797 -21.609 -9.078 1 96.5 81 PRO A O 1
ATOM 633 N N . LEU A 1 82 ? -9.727 -19.453 -8.758 1 95.69 82 LEU A N 1
ATOM 634 C CA . LEU A 1 82 ? -8.492 -19.266 -9.508 1 95.69 82 LEU A CA 1
ATOM 635 C C . LEU A 1 82 ? -7.328 -19.953 -8.812 1 95.69 82 LEU A C 1
ATOM 637 O O . LEU A 1 82 ? -6.465 -20.547 -9.477 1 95.69 82 LEU A O 1
ATOM 641 N N . LEU A 1 83 ? -7.281 -19.906 -7.523 1 96.25 83 LEU A N 1
ATOM 642 C CA . LEU A 1 83 ? -6.211 -20.516 -6.738 1 96.25 83 LEU A CA 1
ATOM 643 C C . LEU A 1 83 ? -6.348 -22.031 -6.723 1 96.25 83 LEU A C 1
ATOM 645 O O . LEU A 1 83 ? -5.363 -22.75 -6.512 1 96.25 83 LEU A O 1
ATOM 649 N N . ALA A 1 84 ? -7.555 -22.516 -6.891 1 92.56 84 ALA A N 1
ATOM 650 C CA . ALA A 1 84 ? -7.832 -23.938 -6.832 1 92.56 84 ALA A CA 1
ATOM 651 C C . ALA A 1 84 ? -7.559 -24.609 -8.18 1 92.56 84 ALA A C 1
ATOM 653 O O . ALA A 1 84 ? -7.508 -25.844 -8.273 1 92.56 84 ALA A O 1
ATOM 654 N N . ALA A 1 85 ? -7.336 -23.828 -9.016 1 83.62 85 ALA A N 1
ATOM 655 C CA . ALA A 1 85 ? -7.141 -24.375 -10.352 1 83.62 85 ALA A CA 1
ATOM 656 C C . ALA A 1 85 ? -5.781 -25.062 -10.469 1 83.62 85 ALA A C 1
ATOM 658 O O . ALA A 1 85 ? -4.844 -24.734 -9.742 1 83.62 85 ALA A O 1
ATOM 659 N N . MET B 1 1 ? -9.109 25.219 8.336 1 84.62 1 MET B N 1
ATOM 660 C CA . MET B 1 1 ? -8.797 23.844 7.969 1 84.62 1 MET B CA 1
ATOM 661 C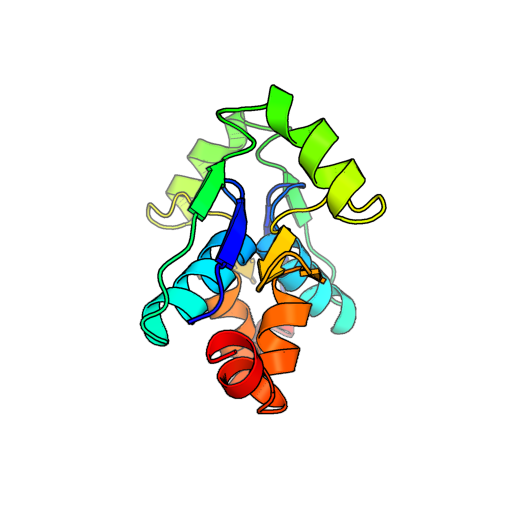 C . MET B 1 1 ? -7.477 23.391 8.594 1 84.62 1 MET B C 1
ATOM 663 O O . MET B 1 1 ? -6.523 24.172 8.648 1 84.62 1 MET B O 1
ATOM 667 N N . ALA B 1 2 ? -7.484 22.234 9.117 1 93.25 2 ALA B N 1
ATOM 668 C CA . ALA B 1 2 ? -6.316 21.734 9.836 1 93.25 2 ALA B CA 1
ATOM 669 C C . ALA B 1 2 ? -5.148 21.484 8.883 1 93.25 2 ALA B C 1
ATOM 671 O O . ALA B 1 2 ? -5.352 21.078 7.734 1 93.25 2 ALA B O 1
ATOM 672 N N . GLN B 1 3 ? -3.977 21.766 9.32 1 97.12 3 GLN B N 1
ATOM 673 C CA . GLN B 1 3 ? -2.785 21.469 8.539 1 97.12 3 GLN B CA 1
ATOM 674 C C . GLN B 1 3 ? -2.539 19.953 8.477 1 97.12 3 GLN B C 1
ATOM 676 O O . GLN B 1 3 ? -2.611 19.266 9.5 1 97.12 3 GLN B O 1
ATOM 681 N N . VAL B 1 4 ? -2.293 19.531 7.336 1 98.5 4 VAL B N 1
ATOM 682 C CA . VAL B 1 4 ? -1.991 18.125 7.152 1 98.5 4 VAL B CA 1
ATOM 683 C C . VAL B 1 4 ? -0.563 17.953 6.637 1 98.5 4 VAL B C 1
ATOM 685 O O . VAL B 1 4 ? -0.13 18.688 5.746 1 98.5 4 VAL B O 1
ATOM 688 N N . GLU B 1 5 ? 0.198 17.031 7.199 1 98.75 5 GLU B N 1
ATOM 689 C CA . GLU B 1 5 ? 1.541 16.641 6.77 1 98.75 5 GLU B CA 1
ATOM 690 C C . GLU B 1 5 ? 1.649 15.141 6.555 1 98.75 5 GLU B C 1
ATOM 692 O O . GLU B 1 5 ? 1.103 14.359 7.336 1 98.75 5 GLU B O 1
ATOM 697 N N . ILE B 1 6 ? 2.346 14.82 5.551 1 98.75 6 ILE B N 1
ATOM 698 C CA . ILE B 1 6 ? 2.539 13.398 5.262 1 98.75 6 ILE B CA 1
ATOM 699 C C . ILE B 1 6 ? 4.012 13.133 4.965 1 98.75 6 ILE B C 1
ATOM 701 O O . ILE B 1 6 ? 4.625 13.82 4.145 1 98.75 6 ILE B O 1
ATOM 705 N N . TYR B 1 7 ? 4.629 12.211 5.727 1 98.62 7 TYR B N 1
ATOM 706 C CA . TYR B 1 7 ? 5.883 11.594 5.309 1 98.62 7 TYR B CA 1
ATOM 707 C C . TYR B 1 7 ? 5.625 10.422 4.367 1 98.62 7 TYR B C 1
ATOM 709 O O . TYR B 1 7 ? 4.828 9.531 4.676 1 98.62 7 TYR B O 1
ATOM 717 N N . SER B 1 8 ? 6.285 10.484 3.227 1 97.62 8 SER B N 1
ATOM 718 C CA . SER B 1 8 ? 5.945 9.508 2.195 1 97.62 8 SER B CA 1
ATOM 719 C C . SER B 1 8 ? 7.184 9.062 1.429 1 97.62 8 SER B C 1
ATOM 721 O O . SER B 1 8 ? 8.297 9.492 1.727 1 97.62 8 SER B O 1
ATOM 723 N N . SER B 1 9 ? 6.957 8.094 0.533 1 94.19 9 SER B N 1
ATOM 724 C CA . SER B 1 9 ? 7.91 7.641 -0.474 1 94.19 9 SER B CA 1
ATOM 725 C C . SER B 1 9 ? 7.223 7.395 -1.813 1 94.19 9 SER B C 1
ATOM 727 O O . SER B 1 9 ? 6.066 6.965 -1.854 1 94.19 9 SER B O 1
ATOM 729 N N . PRO B 1 10 ? 7.992 7.672 -2.898 1 89.75 10 PRO B N 1
ATOM 730 C CA . PRO B 1 10 ? 7.355 7.527 -4.211 1 89.75 10 PRO B CA 1
ATOM 731 C C . PRO B 1 10 ? 7.094 6.07 -4.582 1 89.75 10 PRO B C 1
ATOM 733 O O . PRO B 1 10 ? 6.348 5.793 -5.523 1 89.75 10 PRO B O 1
ATOM 736 N N . PHE B 1 11 ? 7.648 5.117 -3.918 1 83.38 11 PHE B N 1
ATOM 737 C CA . PHE B 1 11 ? 7.523 3.715 -4.293 1 83.38 11 PHE B CA 1
ATOM 738 C C . PHE B 1 11 ? 6.59 2.98 -3.338 1 83.38 11 PHE B C 1
ATOM 740 O O . PHE B 1 11 ? 6.641 1.753 -3.236 1 83.38 11 PHE B O 1
ATOM 747 N N . CYS B 1 12 ? 5.828 3.744 -2.752 1 93.31 12 CYS B N 1
ATOM 748 C CA . CYS B 1 12 ? 4.973 3.164 -1.721 1 93.31 12 CYS B CA 1
ATOM 749 C C . CYS B 1 12 ? 3.502 3.307 -2.086 1 93.31 12 CYS B C 1
ATOM 751 O O . CYS B 1 12 ? 2.973 4.418 -2.123 1 93.31 12 CYS B O 1
ATOM 753 N N . GLY B 1 13 ? 2.777 2.215 -2.311 1 94.5 13 GLY B N 1
ATOM 754 C CA . GLY B 1 13 ? 1.375 2.215 -2.697 1 94.5 13 GLY B CA 1
ATOM 755 C C . GLY B 1 13 ? 0.46 2.783 -1.628 1 94.5 13 GLY B C 1
ATOM 756 O O . GLY B 1 13 ? -0.52 3.463 -1.939 1 94.5 13 GLY B O 1
ATOM 757 N N . PHE B 1 14 ? 0.823 2.502 -0.364 1 96.75 14 PHE B N 1
ATOM 758 C CA . PHE B 1 14 ? 0.019 3.037 0.729 1 96.75 14 PHE B CA 1
ATOM 759 C C . PHE B 1 14 ? 0.147 4.555 0.801 1 96.75 14 PHE B C 1
ATOM 761 O O . PHE B 1 14 ? -0.811 5.246 1.15 1 96.75 14 PHE B O 1
ATOM 768 N N . CYS B 1 15 ? 1.332 5.074 0.566 1 97.75 15 CYS B N 1
ATOM 769 C CA . CYS B 1 15 ? 1.517 6.516 0.461 1 97.75 15 CYS B CA 1
ATOM 770 C C . CYS B 1 15 ? 0.601 7.105 -0.604 1 97.75 15 CYS B C 1
ATOM 772 O O . CYS B 1 15 ? -0.063 8.117 -0.368 1 97.75 15 CYS B O 1
ATOM 774 N N . HIS B 1 16 ? 0.55 6.48 -1.752 1 96.06 16 HIS B N 1
ATOM 775 C CA . HIS B 1 16 ? -0.32 6.953 -2.822 1 96.06 16 HIS B CA 1
ATOM 776 C C . HIS B 1 16 ? -1.785 6.918 -2.396 1 96.06 16 HIS B C 1
ATOM 778 O O . HIS B 1 16 ? -2.537 7.859 -2.668 1 96.06 16 HIS B O 1
ATOM 784 N N . ALA B 1 17 ? -2.123 5.855 -1.787 1 96.5 17 ALA B N 1
ATOM 785 C CA . ALA B 1 17 ? -3.508 5.727 -1.343 1 96.5 17 ALA B CA 1
ATOM 786 C C . ALA B 1 17 ? -3.871 6.828 -0.35 1 96.5 17 ALA B C 1
ATOM 788 O O . ALA B 1 17 ? -4.938 7.438 -0.454 1 96.5 17 ALA B O 1
ATOM 789 N N . ALA B 1 18 ? -3.045 7.051 0.618 1 98.19 18 ALA B N 1
ATOM 790 C CA . ALA B 1 18 ? -3.285 8.102 1.604 1 98.19 18 ALA B CA 1
ATOM 791 C C . ALA B 1 18 ? -3.426 9.469 0.931 1 98.19 18 ALA B C 1
ATOM 793 O O . ALA B 1 18 ? -4.371 10.203 1.204 1 98.19 18 ALA B O 1
ATOM 794 N N . LYS B 1 19 ? -2.484 9.766 0.059 1 98.25 19 LYS B N 1
ATOM 795 C CA . LYS B 1 19 ? -2.523 11.047 -0.641 1 98.25 19 LYS B CA 1
ATOM 796 C C . LYS B 1 19 ? -3.779 11.164 -1.502 1 98.25 19 LYS B C 1
ATOM 798 O O . LYS B 1 19 ? -4.391 12.227 -1.573 1 98.25 19 LYS B O 1
ATOM 803 N N . ARG B 1 20 ? -4.141 10.125 -2.137 1 97.81 20 ARG B N 1
ATOM 804 C CA . ARG B 1 20 ? -5.34 10.125 -2.971 1 97.81 20 ARG B CA 1
ATOM 805 C C . ARG B 1 20 ? -6.578 10.469 -2.148 1 97.81 20 ARG B C 1
ATOM 807 O O . ARG B 1 20 ? -7.406 11.281 -2.57 1 97.81 20 ARG B O 1
ATOM 814 N N . LEU B 1 21 ? -6.707 9.844 -1.037 1 98.12 21 LEU B N 1
ATOM 815 C CA . LEU B 1 21 ? -7.852 10.117 -0.178 1 98.12 21 LEU B CA 1
ATOM 816 C C . LEU B 1 21 ? -7.898 11.586 0.217 1 98.12 21 LEU B C 1
ATOM 818 O O . LEU B 1 21 ? -8.953 12.227 0.133 1 98.12 21 LEU B O 1
ATOM 822 N N . LEU B 1 22 ? -6.781 12.148 0.708 1 98.19 22 LEU B N 1
ATOM 823 C CA . LEU B 1 22 ? -6.719 13.555 1.106 1 98.19 22 LEU B CA 1
ATOM 824 C C . LEU B 1 22 ? -7.051 14.469 -0.069 1 98.19 22 LEU B C 1
ATOM 826 O O . LEU B 1 22 ? -7.777 15.445 0.091 1 98.19 22 LEU B O 1
ATOM 830 N N . THR B 1 23 ? -6.59 14.109 -1.261 1 98.12 23 THR B N 1
ATOM 831 C CA . THR B 1 23 ? -6.871 14.883 -2.469 1 98.12 23 THR B CA 1
ATOM 832 C C . THR B 1 23 ? -8.352 14.812 -2.822 1 98.12 23 THR B C 1
ATOM 834 O O . THR B 1 23 ? -8.961 15.82 -3.172 1 98.12 23 THR B O 1
ATOM 837 N N . GLN B 1 24 ? -8.891 13.672 -2.775 1 97.44 24 GLN B N 1
ATOM 838 C CA . GLN B 1 24 ? -10.312 13.484 -3.051 1 97.44 24 GLN B CA 1
ATOM 839 C C . GLN B 1 24 ? -11.172 14.336 -2.117 1 97.44 24 GLN B C 1
ATOM 841 O O . GLN B 1 24 ? -12.234 14.82 -2.512 1 97.44 24 GLN B O 1
ATOM 846 N N . LYS B 1 25 ? -10.68 14.531 -0.924 1 96.75 25 LYS B N 1
ATOM 847 C CA . LYS B 1 25 ? -11.406 15.305 0.081 1 96.75 25 LYS B CA 1
ATOM 848 C C . LYS B 1 25 ? -11.164 16.797 -0.095 1 96.75 25 LYS B C 1
ATOM 850 O O . LYS B 1 25 ? -11.727 17.625 0.635 1 96.75 25 LYS B O 1
ATOM 855 N N . GLY B 1 26 ? -10.273 17.125 -0.992 1 96.75 26 GLY B N 1
ATOM 856 C CA . GLY B 1 26 ? -9.977 18.516 -1.263 1 96.75 26 GLY B CA 1
ATOM 857 C C . GLY B 1 26 ? -9.047 19.141 -0.236 1 96.75 26 GLY B C 1
ATOM 858 O O . GLY B 1 26 ? -9.078 20.344 -0.014 1 96.75 26 GLY B O 1
ATOM 859 N N . VAL B 1 27 ? -8.312 18.328 0.375 1 96.75 27 VAL B N 1
ATOM 860 C CA . VAL B 1 27 ? -7.445 18.797 1.451 1 96.75 27 VAL B CA 1
ATOM 861 C C . VAL B 1 27 ? -6.016 18.922 0.938 1 96.75 27 VAL B C 1
ATOM 863 O O . VAL B 1 27 ? -5.469 17.984 0.348 1 96.75 27 VAL B O 1
ATOM 866 N N . ASP B 1 28 ? -5.461 20.062 1.123 1 96.88 28 ASP B N 1
ATOM 867 C CA . ASP B 1 28 ? -4.035 20.234 0.855 1 96.88 28 ASP B CA 1
ATOM 868 C C . ASP B 1 28 ? -3.188 19.609 1.962 1 96.88 28 ASP B C 1
ATOM 870 O O . ASP B 1 28 ? -3.596 19.594 3.125 1 96.88 28 ASP B O 1
ATOM 874 N N . PHE B 1 29 ? -2.01 19.188 1.6 1 98.44 29 PHE B N 1
ATOM 875 C CA . PHE B 1 29 ? -1.095 18.656 2.6 1 98.44 29 PHE B CA 1
ATOM 876 C C . PHE B 1 29 ? 0.353 18.938 2.213 1 98.44 29 PHE B C 1
ATOM 878 O O . PHE B 1 29 ? 0.678 19.031 1.027 1 98.44 29 PHE B O 1
ATOM 885 N N . ALA B 1 30 ? 1.142 19.109 3.199 1 98.38 30 ALA B N 1
ATOM 886 C CA . ALA B 1 30 ? 2.59 19.156 3.016 1 98.38 30 ALA B CA 1
ATOM 887 C C . ALA B 1 30 ? 3.18 17.75 2.969 1 98.38 30 ALA B C 1
ATOM 889 O O . ALA B 1 30 ? 2.854 16.906 3.807 1 98.38 30 ALA B O 1
ATOM 890 N N . GLU B 1 31 ? 4.016 17.5 2.014 1 98.12 31 GLU B N 1
ATOM 891 C CA . GLU B 1 31 ? 4.609 16.172 1.854 1 98.12 31 GLU B CA 1
ATOM 892 C C . GLU B 1 31 ? 6.117 16.219 2.07 1 98.12 31 GLU B C 1
ATOM 894 O O . GLU B 1 31 ? 6.797 17.125 1.584 1 98.12 31 GLU B O 1
ATOM 899 N N . VAL B 1 32 ? 6.602 15.352 2.828 1 98.31 32 VAL B N 1
ATOM 900 C CA . VAL B 1 32 ? 8.031 15.086 2.961 1 98.31 32 VAL B CA 1
ATOM 901 C C . VAL B 1 32 ? 8.367 13.742 2.33 1 98.31 32 VAL B C 1
ATOM 903 O O . VAL B 1 32 ? 7.973 12.688 2.844 1 98.31 32 VAL B O 1
ATOM 906 N N . ASN B 1 33 ? 9.062 13.805 1.27 1 97.31 33 ASN B N 1
ATOM 907 C CA . ASN B 1 33 ? 9.586 12.594 0.645 1 97.31 33 ASN B CA 1
ATOM 908 C C . ASN B 1 33 ? 10.859 12.109 1.333 1 97.31 33 ASN B C 1
ATOM 910 O O . ASN B 1 33 ? 11.93 12.688 1.138 1 97.31 33 ASN B O 1
ATOM 914 N N . VAL B 1 34 ? 10.781 10.969 1.998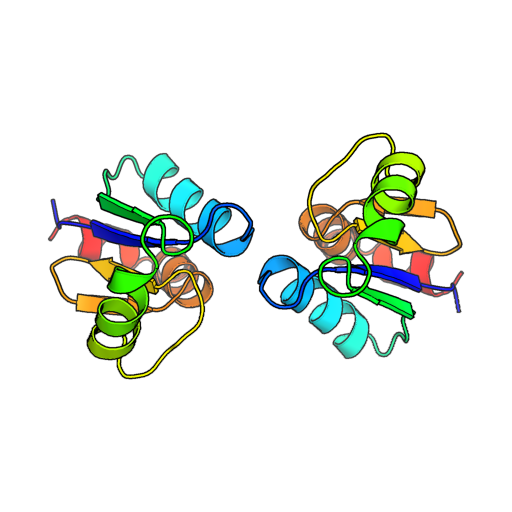 1 96 34 VAL B N 1
ATOM 915 C CA . VAL B 1 34 ? 11.883 10.57 2.861 1 96 34 VAL B CA 1
ATOM 916 C C . VAL B 1 34 ? 12.969 9.898 2.027 1 96 34 VAL B C 1
ATOM 918 O O . VAL B 1 34 ? 14.086 9.688 2.508 1 96 34 VAL B O 1
ATOM 921 N N . ILE B 1 35 ? 12.727 9.508 0.819 1 91.69 35 ILE B N 1
ATOM 922 C CA . ILE B 1 35 ? 13.75 9 -0.083 1 91.69 35 ILE B CA 1
ATOM 923 C C . ILE B 1 35 ? 14.609 10.156 -0.588 1 91.69 35 ILE B C 1
ATOM 925 O O . ILE B 1 35 ? 15.836 10.039 -0.656 1 91.69 35 ILE B O 1
ATOM 929 N N . GLU B 1 36 ? 14.023 11.258 -0.874 1 94.31 36 GLU B N 1
ATOM 930 C CA . GLU B 1 36 ? 14.711 12.445 -1.363 1 94.31 36 GLU B CA 1
ATOM 931 C C . GLU B 1 36 ? 15.336 13.234 -0.215 1 94.31 36 GLU B C 1
ATOM 933 O O . GLU B 1 36 ? 16.344 13.914 -0.401 1 94.31 36 GLU B O 1
ATOM 938 N N . GLU B 1 37 ? 14.672 13.195 0.88 1 96.88 37 GLU B N 1
ATOM 939 C CA . GLU B 1 37 ? 15.141 13.875 2.086 1 96.88 37 GLU B CA 1
ATOM 940 C C . GLU B 1 37 ? 15.391 12.875 3.215 1 96.88 37 GLU B C 1
ATOM 942 O O . GLU B 1 37 ? 14.734 12.93 4.258 1 96.88 37 GLU B O 1
ATOM 947 N N . PRO B 1 38 ? 16.422 12.062 3.043 1 94.81 38 PRO B N 1
ATOM 948 C CA . PRO B 1 38 ? 16.656 10.992 4.02 1 94.81 38 PRO B CA 1
ATOM 949 C C . PRO B 1 38 ? 16.938 11.531 5.422 1 94.81 38 PRO B C 1
ATOM 951 O O . PRO B 1 38 ? 16.672 10.844 6.414 1 94.81 38 PRO B O 1
ATOM 954 N N . GLU B 1 39 ? 17.406 12.789 5.48 1 96.31 39 GLU B N 1
ATOM 955 C CA . GLU B 1 39 ? 17.703 13.398 6.77 1 96.31 39 GLU B CA 1
ATOM 956 C C . GLU B 1 39 ? 16.438 13.672 7.566 1 96.31 39 GLU B C 1
ATOM 958 O O . GLU B 1 39 ? 16.484 13.867 8.781 1 96.31 39 GLU B O 1
ATOM 963 N N . ARG B 1 40 ? 15.258 13.594 6.891 1 97.44 40 ARG B N 1
ATOM 964 C CA . ARG B 1 40 ? 13.984 13.867 7.555 1 97.44 40 ARG B CA 1
ATOM 965 C C . ARG B 1 40 ? 13.383 12.586 8.125 1 97.44 40 ARG B C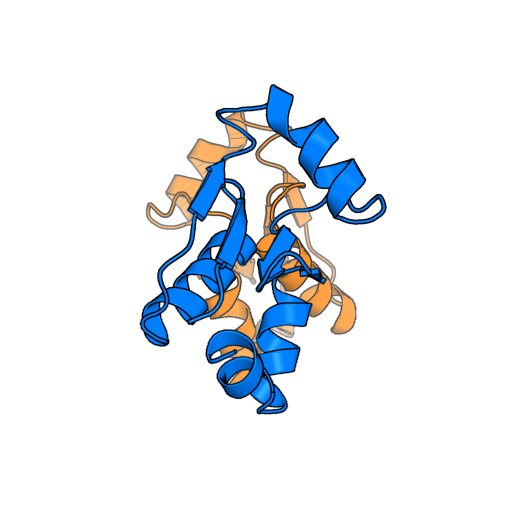 1
ATOM 967 O O . ARG B 1 40 ? 12.398 12.625 8.859 1 97.44 40 ARG B O 1
ATOM 974 N N . ARG B 1 41 ? 13.992 11.484 7.902 1 96.38 41 ARG B N 1
ATOM 975 C CA . ARG B 1 41 ? 13.484 10.203 8.391 1 96.38 41 ARG B CA 1
ATOM 976 C C . ARG B 1 41 ? 13.523 10.148 9.914 1 96.38 41 ARG B C 1
ATOM 978 O O . ARG B 1 41 ? 12.578 9.672 10.547 1 96.38 41 ARG B O 1
ATOM 985 N N . SER B 1 42 ? 14.68 10.641 10.484 1 97.5 42 SER B N 1
ATOM 986 C CA . SER B 1 42 ? 14.805 10.633 11.938 1 97.5 42 SER B CA 1
ATOM 987 C C . SER B 1 42 ? 13.711 11.477 12.586 1 97.5 42 SER B C 1
ATOM 989 O O . SER B 1 42 ? 13.141 11.078 13.609 1 97.5 42 SER B O 1
ATOM 991 N N . GLU B 1 43 ? 13.477 12.602 12.039 1 98 43 GLU B N 1
ATOM 992 C CA . GLU B 1 43 ? 12.391 13.453 12.5 1 98 43 GLU B CA 1
ATOM 993 C C . GLU B 1 43 ? 11.055 12.734 12.422 1 98 43 GLU B C 1
ATOM 995 O O . GLU B 1 43 ? 10.258 12.789 13.367 1 98 43 GLU B O 1
ATOM 1000 N N . MET B 1 44 ? 10.758 12.07 11.328 1 98 44 MET B N 1
ATOM 1001 C CA . MET B 1 44 ? 9.523 11.312 11.156 1 98 44 MET B CA 1
ATOM 1002 C C . MET B 1 44 ? 9.359 10.281 12.273 1 98 44 MET B C 1
ATOM 1004 O O . MET B 1 44 ? 8.305 10.227 12.914 1 98 44 MET B O 1
ATOM 1008 N N . VAL B 1 45 ? 10.422 9.492 12.461 1 98 45 VAL B N 1
ATOM 1009 C CA . VAL B 1 45 ? 10.391 8.406 13.438 1 98 45 VAL B CA 1
ATOM 1010 C C . VAL B 1 45 ? 10.109 8.969 14.828 1 98 45 VAL B C 1
ATOM 1012 O O . VAL B 1 45 ? 9.289 8.43 15.57 1 98 45 VAL B O 1
ATOM 1015 N N . GLN B 1 46 ? 10.758 10.117 15.141 1 98.19 46 GLN B N 1
ATOM 1016 C CA . GLN B 1 46 ? 10.547 10.758 16.438 1 98.19 46 GLN B CA 1
ATOM 1017 C C . GLN B 1 46 ? 9.109 11.25 16.562 1 98.19 46 GLN B C 1
ATOM 1019 O O . GLN B 1 46 ? 8.445 10.977 17.562 1 98.19 46 GLN B O 1
ATOM 1024 N N . ARG B 1 47 ? 8.602 11.883 15.602 1 98.25 47 ARG B N 1
ATOM 1025 C CA . ARG B 1 47 ? 7.27 12.469 15.648 1 98.25 47 ARG B CA 1
ATOM 1026 C C . ARG B 1 47 ? 6.195 11.383 15.609 1 98.25 47 ARG B C 1
ATOM 1028 O O . ARG B 1 47 ? 5.102 11.562 16.141 1 98.25 47 ARG B O 1
ATOM 1035 N N . ALA B 1 48 ? 6.523 10.281 15.031 1 98.25 48 ALA B N 1
ATOM 1036 C CA . ALA B 1 48 ? 5.566 9.195 14.852 1 98.25 48 ALA B CA 1
ATOM 1037 C C . ALA B 1 48 ? 5.676 8.18 15.992 1 98.25 48 ALA B C 1
ATOM 1039 O O . ALA B 1 48 ? 5.227 7.043 15.859 1 98.25 48 ALA B O 1
ATOM 1040 N N . ASN B 1 49 ? 6.34 8.539 17.062 1 97.81 49 ASN B N 1
ATOM 1041 C CA . ASN B 1 49 ? 6.461 7.719 18.25 1 97.81 49 ASN B CA 1
ATOM 1042 C C . ASN B 1 49 ? 7.152 6.391 17.969 1 97.81 49 ASN B C 1
ATOM 1044 O O . ASN B 1 49 ? 6.699 5.336 18.406 1 97.81 49 ASN B O 1
ATOM 1048 N N . GLY B 1 50 ? 8.148 6.418 17.109 1 97.56 50 GLY B N 1
ATOM 1049 C CA . GLY B 1 50 ? 9 5.258 16.891 1 97.56 50 GLY B CA 1
ATOM 1050 C C . GLY B 1 50 ? 8.641 4.488 15.633 1 97.56 50 GLY B C 1
ATOM 1051 O O . GLY B 1 50 ? 9.367 3.576 15.234 1 97.56 50 GLY B O 1
ATOM 1052 N N . ARG B 1 51 ? 7.562 4.809 15.008 1 96.56 51 ARG B N 1
ATOM 1053 C CA . ARG B 1 51 ? 7.203 4.117 13.773 1 96.56 51 ARG B CA 1
ATOM 1054 C C . ARG B 1 51 ? 8.156 4.484 12.648 1 96.56 51 ARG B C 1
ATOM 1056 O O . ARG B 1 51 ? 8.5 5.656 12.469 1 96.56 51 ARG B O 1
ATOM 1063 N N . THR B 1 52 ? 8.516 3.467 11.906 1 94.31 52 THR B N 1
ATOM 1064 C CA . THR B 1 52 ? 9.547 3.686 10.898 1 94.31 52 THR B CA 1
ATOM 1065 C C . THR B 1 52 ? 8.984 3.512 9.492 1 94.31 52 THR B C 1
ATOM 1067 O O . THR B 1 52 ? 9.656 3.811 8.508 1 94.31 52 THR B O 1
ATOM 1070 N N . THR B 1 53 ? 7.656 3.07 9.359 1 94.56 53 THR B N 1
ATOM 1071 C CA . THR B 1 53 ? 7.047 2.805 8.062 1 94.56 53 THR B CA 1
ATOM 1072 C C . THR B 1 53 ? 6.371 4.059 7.516 1 94.56 53 THR B C 1
ATOM 1074 O O . THR B 1 53 ? 6.121 5.008 8.258 1 94.56 53 THR B O 1
ATOM 1077 N N . VAL B 1 54 ? 6.258 4.07 6.168 1 96.31 54 VAL B N 1
ATOM 1078 C CA . VAL B 1 54 ? 5.512 5.145 5.52 1 96.31 54 VAL B CA 1
ATOM 1079 C C . VAL B 1 54 ? 4.207 4.594 4.949 1 96.31 54 VAL B C 1
ATOM 1081 O O . VAL B 1 54 ? 4.086 3.391 4.707 1 96.31 54 VAL B O 1
ATOM 1084 N N . PRO B 1 55 ? 3.307 5.473 4.879 1 98 55 PRO B N 1
ATOM 1085 C CA . PRO B 1 55 ? 3.279 6.891 5.242 1 98 55 PRO B CA 1
ATOM 1086 C C . PRO B 1 55 ? 3.07 7.109 6.738 1 98 55 PRO B C 1
ATOM 1088 O O . PRO B 1 55 ? 2.557 6.227 7.43 1 98 55 PRO B O 1
ATOM 1091 N N . GLN B 1 56 ? 3.539 8.156 7.25 1 98.69 56 GLN B N 1
ATOM 1092 C CA . GLN B 1 56 ? 3.123 8.703 8.531 1 98.69 56 GLN B CA 1
ATOM 1093 C C . GLN B 1 56 ? 2.412 10.047 8.359 1 98.69 56 GLN B C 1
ATOM 1095 O O . GLN B 1 56 ? 2.934 10.953 7.703 1 98.69 56 GLN B O 1
ATOM 1100 N N . ILE B 1 57 ? 1.248 10.18 8.969 1 98.81 57 ILE B N 1
ATOM 1101 C CA . ILE B 1 57 ? 0.36 11.297 8.672 1 98.81 57 ILE B CA 1
ATOM 1102 C C . ILE B 1 57 ? 0.1 12.094 9.953 1 98.81 57 ILE B C 1
ATOM 1104 O O . ILE B 1 57 ? -0.115 11.516 11.016 1 98.81 57 ILE B O 1
ATOM 1108 N N . PHE B 1 58 ? 0.129 13.344 9.812 1 98.75 58 PHE B N 1
ATOM 1109 C CA . PHE B 1 58 ? -0.141 14.289 10.891 1 98.75 58 PHE B CA 1
ATOM 1110 C C . PHE B 1 58 ? -1.252 15.258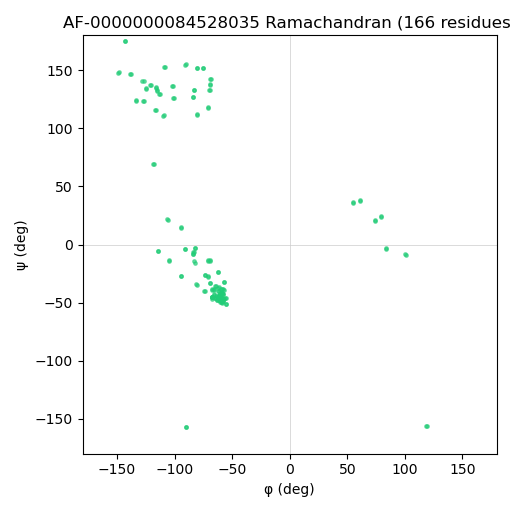 10.5 1 98.75 58 PHE B C 1
ATOM 1112 O O . PHE B 1 58 ? -1.253 15.797 9.391 1 98.75 58 PHE B O 1
ATOM 1119 N N . ILE B 1 59 ? -2.205 15.492 11.383 1 98.19 59 ILE B N 1
ATOM 1120 C CA . ILE B 1 59 ? -3.281 16.453 11.211 1 98.19 59 ILE B CA 1
ATOM 1121 C C . ILE B 1 59 ? -3.326 17.406 12.406 1 98.19 59 ILE B C 1
ATOM 1123 O O . ILE B 1 59 ? -3.406 16.953 13.555 1 98.19 59 ILE B O 1
ATOM 1127 N N . ALA B 1 60 ? -3.23 18.641 12.117 1 96.75 60 ALA B N 1
ATOM 1128 C CA . ALA B 1 60 ? -3.211 19.656 13.156 1 96.75 60 ALA B CA 1
ATOM 1129 C C . ALA B 1 60 ? -2.113 19.375 14.18 1 96.75 60 ALA B C 1
ATOM 1131 O O . ALA B 1 60 ? -2.336 19.484 15.391 1 96.75 60 ALA B O 1
ATOM 1132 N N . GLY B 1 61 ? -1.026 18.875 13.648 1 96.12 61 GLY B N 1
ATOM 1133 C CA . GLY B 1 61 ? 0.142 18.656 14.492 1 96.12 61 GLY B CA 1
ATOM 1134 C C . GLY B 1 61 ? 0.091 17.344 15.25 1 96.12 61 GLY B C 1
ATOM 1135 O O . GLY B 1 61 ? 1.07 16.953 15.883 1 96.12 61 GLY B O 1
ATOM 1136 N N . GLU B 1 62 ? -0.975 16.625 15.125 1 96.69 62 GLU B N 1
ATOM 1137 C CA . GLU B 1 62 ? -1.137 15.352 15.828 1 96.69 62 GLU B CA 1
ATOM 1138 C C . GLU B 1 62 ? -0.881 14.164 14.906 1 96.69 62 GLU B C 1
ATOM 1140 O O . GLU B 1 62 ? -1.354 14.148 13.766 1 96.69 62 GLU B O 1
ATOM 1145 N N . HIS B 1 63 ? -0.148 13.203 15.43 1 98.56 63 HIS B N 1
ATOM 1146 C CA . HIS B 1 63 ? 0.101 11.984 14.68 1 98.56 63 HIS B CA 1
ATOM 1147 C C . HIS B 1 63 ? -1.161 11.133 14.57 1 98.56 63 HIS B C 1
ATOM 1149 O O . HIS B 1 63 ? -1.689 10.672 15.586 1 98.56 63 HIS B O 1
ATOM 1155 N N . VAL B 1 64 ? -1.633 10.906 13.328 1 98.06 64 VAL B N 1
ATOM 1156 C CA . VAL B 1 64 ? -2.838 10.109 13.109 1 98.06 64 VAL B CA 1
ATOM 1157 C C . VAL B 1 64 ? -2.455 8.656 12.836 1 98.06 64 VAL B C 1
ATOM 1159 O O . VAL B 1 64 ? -3.238 7.746 13.109 1 98.06 64 VAL B O 1
ATOM 1162 N N . GLY B 1 65 ? -1.286 8.492 12.312 1 98.31 65 GLY B N 1
ATOM 1163 C CA . GLY B 1 65 ? -0.839 7.152 11.961 1 98.31 65 GLY B CA 1
ATOM 1164 C C . GLY B 1 65 ? -0.56 6.988 10.477 1 98.31 65 GLY B C 1
ATOM 1165 O O . GLY B 1 65 ? -0.145 7.938 9.812 1 98.31 65 GLY B O 1
ATOM 1166 N N . GLY B 1 66 ? -0.648 5.734 10.039 1 97.88 66 GLY B N 1
ATOM 1167 C CA . GLY B 1 66 ? -0.414 5.43 8.641 1 97.88 66 GLY B CA 1
ATOM 1168 C C . GLY B 1 66 ? -1.676 5.484 7.797 1 97.88 66 GLY B C 1
ATOM 1169 O O . GLY B 1 66 ? -2.637 6.168 8.148 1 97.88 66 GLY B O 1
ATOM 1170 N N . CYS B 1 67 ? -1.534 4.75 6.68 1 97.88 67 CYS B N 1
ATOM 1171 C CA . CYS B 1 67 ? -2.633 4.734 5.719 1 97.88 67 CYS B CA 1
ATOM 1172 C C . CYS B 1 67 ? -3.852 4.023 6.297 1 97.88 67 CYS B C 1
ATOM 1174 O O . CYS B 1 67 ? -4.973 4.523 6.191 1 97.88 67 CYS B O 1
ATOM 1176 N N . ASP B 1 68 ? -3.623 2.863 6.941 1 96.38 68 ASP B N 1
ATOM 1177 C CA . ASP B 1 68 ? -4.73 2.137 7.559 1 96.38 68 ASP B CA 1
ATOM 1178 C C . ASP B 1 68 ? -5.453 3.004 8.586 1 96.38 68 ASP B C 1
ATOM 1180 O O . ASP B 1 68 ? -6.684 2.982 8.672 1 96.38 68 ASP B O 1
ATOM 1184 N N . ASP B 1 69 ? -4.73 3.729 9.375 1 98.06 69 ASP B N 1
ATOM 1185 C CA . ASP B 1 69 ? -5.305 4.609 10.391 1 98.06 69 ASP B CA 1
ATOM 1186 C C . ASP B 1 69 ? -6.133 5.719 9.742 1 98.06 69 ASP B C 1
ATOM 1188 O O . ASP B 1 69 ? -7.234 6.027 10.211 1 98.06 69 ASP B O 1
ATOM 1192 N N . LEU B 1 70 ? -5.609 6.328 8.695 1 98.44 70 LEU B N 1
ATOM 1193 C CA . LEU B 1 70 ? -6.32 7.387 7.98 1 98.44 70 LEU B CA 1
ATOM 1194 C C . LEU B 1 70 ? -7.645 6.879 7.43 1 98.44 70 LEU B C 1
ATOM 1196 O O . LEU B 1 70 ? -8.68 7.523 7.602 1 98.44 70 LEU B O 1
ATOM 1200 N N . TYR B 1 71 ? -7.613 5.703 6.816 1 97.81 71 TYR B N 1
ATOM 1201 C CA . TYR B 1 71 ? -8.828 5.145 6.23 1 97.81 71 TYR B CA 1
ATOM 1202 C C . TYR B 1 71 ? -9.812 4.727 7.312 1 97.81 71 TYR B C 1
ATOM 1204 O O . TYR B 1 71 ? -11.031 4.805 7.117 1 97.81 71 TYR B O 1
ATOM 1212 N N . ALA B 1 72 ? -9.266 4.281 8.453 1 98.19 72 ALA B N 1
ATOM 1213 C CA . ALA B 1 72 ? -10.148 3.973 9.57 1 98.19 72 ALA B CA 1
ATOM 1214 C C . ALA B 1 72 ? -10.914 5.215 10.031 1 98.19 72 ALA B C 1
ATOM 1216 O O . ALA B 1 72 ? -12.117 5.152 10.289 1 98.19 72 ALA B O 1
ATOM 1217 N N . LEU B 1 73 ? -10.219 6.32 10.117 1 98.25 73 LEU B N 1
ATOM 1218 C CA . LEU B 1 73 ? -10.867 7.582 10.461 1 98.25 73 LEU B CA 1
ATOM 1219 C C . LEU B 1 73 ? -11.953 7.934 9.453 1 98.25 73 LEU B C 1
ATOM 1221 O O . LEU B 1 73 ? -13.039 8.383 9.836 1 98.25 73 LEU B O 1
ATOM 1225 N N . GLU B 1 74 ? -11.672 7.715 8.148 1 98.12 74 GLU B N 1
ATOM 1226 C CA . GLU B 1 74 ? -12.641 7.98 7.086 1 98.12 74 GLU B CA 1
ATOM 1227 C C . GLU B 1 74 ? -13.875 7.09 7.23 1 98.12 74 GLU B C 1
ATOM 1229 O O . GLU B 1 74 ? -15.008 7.574 7.184 1 98.12 74 GLU B O 1
ATOM 1234 N N . ARG B 1 75 ? -13.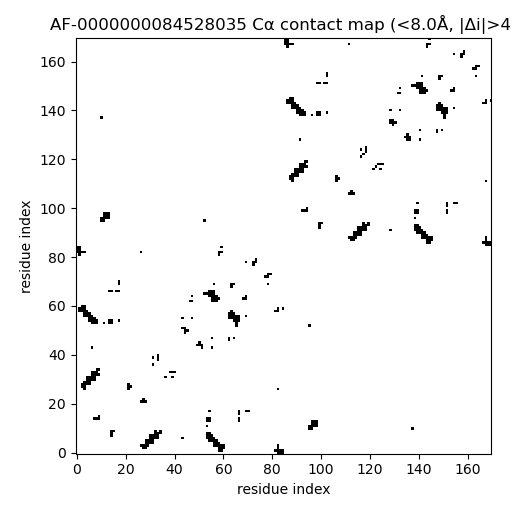609 5.82 7.438 1 97.31 75 ARG B N 1
ATOM 1235 C CA . ARG B 1 75 ? -14.695 4.855 7.566 1 97.31 75 ARG B CA 1
ATOM 1236 C C . ARG B 1 75 ? -15.578 5.18 8.766 1 97.31 75 ARG B C 1
ATOM 1238 O O . ARG B 1 75 ? -16.797 5.016 8.711 1 97.31 75 ARG B O 1
ATOM 1245 N N . ASP B 1 76 ? -14.961 5.629 9.805 1 97.81 76 ASP B N 1
ATOM 1246 C CA . ASP B 1 76 ? -15.656 5.906 11.055 1 97.81 76 ASP B CA 1
ATOM 1247 C C . ASP B 1 76 ? -16.328 7.273 11.016 1 97.81 76 ASP B C 1
ATOM 1249 O O . ASP B 1 76 ? -17 7.668 11.977 1 97.81 76 ASP B O 1
ATOM 1253 N N . GLY B 1 77 ? -16.141 7.969 9.977 1 97.56 77 GLY B N 1
ATOM 1254 C CA . GLY B 1 77 ? -16.734 9.289 9.844 1 97.56 77 GLY B CA 1
ATOM 1255 C C . GLY B 1 77 ? -16.047 10.344 10.695 1 97.56 77 GLY B C 1
ATOM 1256 O O . GLY B 1 77 ? -16.625 11.406 10.945 1 97.56 77 GLY B O 1
ATOM 1257 N N . ARG B 1 78 ? -14.906 10.172 11.094 1 97.62 78 ARG B N 1
ATOM 1258 C CA . ARG B 1 78 ? -14.211 11.055 12.016 1 97.62 78 ARG B CA 1
ATOM 1259 C C . ARG B 1 78 ? -13.164 11.898 11.289 1 97.62 78 ARG B C 1
ATOM 1261 O O . ARG B 1 78 ? -12.641 12.859 11.844 1 97.62 78 ARG B O 1
ATOM 1268 N N . LEU B 1 79 ? -12.859 11.555 10.102 1 97.81 79 LEU B N 1
ATOM 1269 C CA . LEU B 1 79 ? -11.812 12.25 9.359 1 97.81 79 LEU B CA 1
ATOM 1270 C C . LEU B 1 79 ? -12.234 13.68 9.031 1 97.81 79 LEU B C 1
ATOM 1272 O O . LEU B 1 79 ? -11.477 14.625 9.266 1 97.81 79 LEU B O 1
ATOM 1276 N N . ASP B 1 80 ? -13.438 13.867 8.539 1 96.88 80 ASP B N 1
ATOM 1277 C CA . ASP B 1 80 ? -13.898 15.18 8.117 1 96.88 80 ASP B CA 1
ATOM 1278 C C . ASP B 1 80 ? -13.867 16.172 9.281 1 96.88 80 ASP B C 1
ATOM 1280 O O . ASP B 1 80 ? -13.328 17.266 9.156 1 96.88 80 ASP B O 1
ATOM 1284 N N . PRO B 1 81 ? -14.453 15.773 10.438 1 96.44 81 PRO B N 1
ATOM 1285 C CA . PRO B 1 81 ? -14.375 16.688 11.578 1 96.44 81 PRO B CA 1
ATOM 1286 C C . PRO B 1 81 ? -12.938 17.047 11.945 1 96.44 81 PRO B C 1
ATOM 1288 O O . PRO B 1 81 ? -12.656 18.188 12.312 1 96.44 81 PRO B O 1
ATOM 1291 N N . LEU B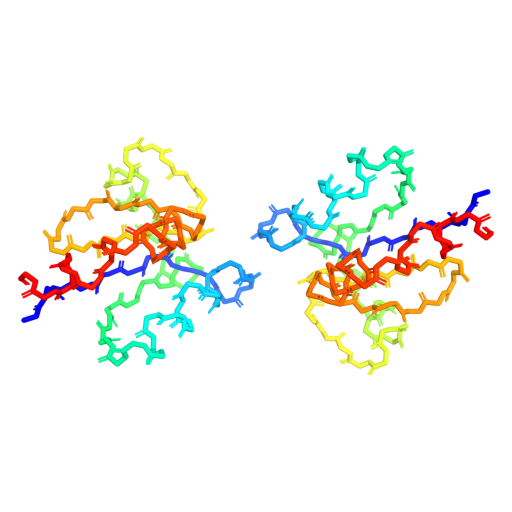 1 82 ? -12.047 16.125 11.883 1 95.62 82 LEU B N 1
ATOM 1292 C CA . LEU B 1 82 ? -10.648 16.344 12.234 1 95.62 82 LEU B CA 1
ATOM 1293 C C . LEU B 1 82 ? -9.992 17.328 11.258 1 95.62 82 LEU B C 1
ATOM 1295 O O . LEU B 1 82 ? -9.188 18.172 11.672 1 95.62 82 LEU B O 1
ATOM 1299 N N . LEU B 1 83 ? -10.305 17.25 10.008 1 96.25 83 LEU B N 1
ATOM 1300 C CA . LEU B 1 83 ? -9.734 18.094 8.977 1 96.25 83 LEU B CA 1
ATOM 1301 C C . LEU B 1 83 ? -10.305 19.516 9.062 1 96.25 83 LEU B C 1
ATOM 1303 O O . LEU B 1 83 ? -9.68 20.469 8.602 1 96.25 83 LEU B O 1
ATOM 1307 N N . ALA B 1 84 ? -11.492 19.609 9.594 1 92.44 84 ALA B N 1
ATOM 1308 C CA . ALA B 1 84 ? -12.18 20.891 9.68 1 92.44 84 ALA B CA 1
ATOM 1309 C C . ALA B 1 84 ? -11.734 21.672 10.922 1 92.44 84 ALA B C 1
ATOM 1311 O O . ALA B 1 84 ? -12.016 22.859 11.055 1 92.44 84 ALA B O 1
ATOM 1312 N N . ALA B 1 85 ? -11.062 21.031 11.625 1 83.5 85 ALA B N 1
ATOM 1313 C CA . ALA B 1 85 ? -10.656 21.672 12.875 1 83.5 85 ALA B CA 1
ATOM 1314 C C . ALA B 1 85 ? -9.586 22.734 12.625 1 83.5 85 ALA B C 1
ATOM 1316 O O . ALA B 1 85 ? -8.852 22.656 11.641 1 83.5 85 ALA B O 1
#

Foldseek 3Di:
DWEKEKEAAPPDPQQVLQVVVCVVVVHDYHYDHCVVVVVCQVVQCVLQVNDRDDIWMDTNSHTQGHSVSQVVCVVVVNNVVSNVD/DWEKEKEAAPPDPQQVLQVVVCVVVVHDYHYDHCVVVVVCQVVQCVLQVNDRDDIWMDTNSHTQGHSVSQVVCVVVVNNVVSNVD

Radius of gyration: 17.66 Å; Cα contacts (8 Å, |Δi|>4): 278; chains: 2; bounding box: 35×50×38 Å

Secondary structure (DSSP, 8-state):
---EEEEE-TT-HHHHHHHHHHHHTT---EEEETTT-GGGHHHHHHHTTT--SS-EEEETTEEEESHHHHHHHHHTT-HHHHHH-/---EEEEE-TT-HHHHHHHHHHHHTT---EEEETTT-GGGHHHHHHHTTT--SS-EEEETTEEEESHHHHHHHHHTT-HHHHHH-